Protein AF-A0A419JP33-F1 (afdb_monomer_lite)

Structure (mmCIF, N/CA/C/O backbone):
data_AF-A0A419JP33-F1
#
_entry.id   AF-A0A419JP33-F1
#
loop_
_atom_site.group_PDB
_atom_site.id
_atom_site.type_symbol
_atom_site.label_atom_id
_atom_site.label_alt_id
_atom_site.label_comp_id
_atom_site.label_asym_id
_atom_site.label_entity_id
_atom_site.label_seq_id
_atom_site.pdbx_PDB_ins_code
_atom_site.Cartn_x
_atom_site.Cartn_y
_atom_site.Cartn_z
_atom_site.occupancy
_atom_site.B_iso_or_equiv
_atom_site.auth_seq_id
_atom_site.auth_comp_id
_atom_site.auth_asym_id
_atom_site.auth_atom_id
_atom_site.pdbx_PDB_model_num
ATOM 1 N N . MET A 1 1 ? 6.841 -10.980 -19.764 1.00 73.62 1 MET A N 1
ATOM 2 C CA . MET A 1 1 ? 7.268 -9.786 -18.994 1.00 73.62 1 MET A CA 1
ATOM 3 C C . MET A 1 1 ? 8.722 -9.385 -19.244 1.00 73.62 1 MET A C 1
ATOM 5 O O . MET A 1 1 ? 8.957 -8.198 -19.384 1.00 73.62 1 MET A O 1
ATOM 9 N N . LYS A 1 2 ? 9.694 -10.314 -19.338 1.00 77.81 2 LYS A N 1
ATOM 10 C CA . LYS A 1 2 ? 11.111 -9.961 -19.594 1.00 77.81 2 LYS A CA 1
ATOM 11 C C . LYS A 1 2 ? 11.339 -9.274 -20.952 1.00 77.81 2 LYS A C 1
ATOM 13 O O . LYS A 1 2 ? 11.891 -8.186 -20.969 1.00 77.81 2 LYS A O 1
ATOM 18 N N . LYS A 1 3 ? 10.790 -9.842 -22.031 1.00 83.12 3 LYS A N 1
ATOM 19 C CA . LYS A 1 3 ? 10.846 -9.264 -23.385 1.00 83.12 3 LYS A CA 1
ATOM 20 C C . LYS A 1 3 ? 10.259 -7.842 -23.461 1.00 83.12 3 LYS A C 1
ATOM 22 O O . LYS A 1 3 ? 10.904 -6.937 -23.958 1.00 83.12 3 LYS A O 1
ATOM 27 N N . LEU A 1 4 ? 9.099 -7.622 -22.834 1.00 83.00 4 LEU A N 1
ATOM 28 C CA . LEU A 1 4 ? 8.471 -6.295 -22.724 1.00 83.00 4 LEU A CA 1
ATOM 29 C C . LEU A 1 4 ? 9.353 -5.278 -21.975 1.00 83.00 4 LEU A C 1
ATOM 31 O O . LEU A 1 4 ? 9.395 -4.103 -22.326 1.00 83.00 4 LEU A O 1
ATOM 35 N N . ALA A 1 5 ? 10.050 -5.712 -20.923 1.00 82.94 5 ALA A N 1
ATOM 36 C CA . ALA A 1 5 ? 10.972 -4.844 -20.198 1.00 82.94 5 ALA A CA 1
ATOM 37 C C . ALA A 1 5 ? 12.210 -4.486 -21.039 1.00 82.94 5 ALA A C 1
ATOM 39 O O . ALA A 1 5 ? 12.728 -3.384 -20.903 1.00 82.94 5 ALA A O 1
ATOM 40 N N . GLU A 1 6 ? 12.680 -5.390 -21.899 1.00 86.12 6 GLU A N 1
ATOM 41 C CA . GLU A 1 6 ? 13.789 -5.138 -22.829 1.00 86.12 6 GLU A CA 1
ATOM 42 C C . GLU A 1 6 ? 13.374 -4.170 -23.942 1.00 86.12 6 GLU A C 1
ATOM 44 O O . GLU A 1 6 ? 14.052 -3.164 -24.133 1.00 86.12 6 GLU A O 1
ATOM 49 N N . GLU A 1 7 ? 12.202 -4.369 -24.548 1.00 88.00 7 GLU A N 1
ATOM 50 C CA . GLU A 1 7 ? 11.619 -3.451 -25.541 1.00 88.00 7 GLU A CA 1
ATOM 51 C C . GLU A 1 7 ? 11.438 -2.031 -24.966 1.00 88.00 7 GLU A C 1
ATOM 53 O O . GLU A 1 7 ? 11.823 -1.038 -25.581 1.00 88.00 7 GLU A O 1
ATOM 58 N N . LEU A 1 8 ? 10.942 -1.905 -23.728 1.00 85.94 8 LEU A N 1
ATOM 59 C CA . LEU A 1 8 ? 10.843 -0.607 -23.043 1.00 85.94 8 LEU A CA 1
ATOM 60 C C . LEU A 1 8 ? 12.205 0.032 -22.766 1.00 85.94 8 LEU A C 1
ATOM 62 O O . LEU A 1 8 ? 12.307 1.256 -22.680 1.00 85.94 8 LEU A O 1
ATOM 66 N N . ARG A 1 9 ? 13.251 -0.777 -22.595 1.00 86.31 9 ARG A N 1
ATOM 67 C CA . ARG A 1 9 ? 14.611 -0.282 -22.393 1.00 86.31 9 ARG A CA 1
ATOM 68 C C . ARG A 1 9 ? 15.193 0.259 -23.694 1.00 86.31 9 ARG A C 1
ATOM 70 O O . ARG A 1 9 ? 15.829 1.307 -23.664 1.00 86.31 9 ARG A O 1
ATOM 77 N N . GLU A 1 10 ? 14.950 -0.431 -24.804 1.00 89.19 10 GLU A N 1
ATOM 78 C CA . GLU A 1 10 ? 15.350 -0.013 -26.154 1.00 89.19 10 GLU A CA 1
ATOM 79 C C . GLU A 1 10 ? 14.635 1.273 -26.589 1.00 89.19 10 GLU A C 1
ATOM 81 O O . GLU A 1 10 ? 15.250 2.147 -27.189 1.00 89.19 10 GLU A O 1
ATOM 86 N N . LEU A 1 11 ? 13.381 1.459 -26.166 1.00 89.62 11 LEU A N 1
ATOM 87 C CA . LEU A 1 11 ? 12.616 2.703 -26.334 1.00 89.62 11 LEU A CA 1
ATOM 88 C C . LEU A 1 11 ? 13.062 3.848 -25.394 1.00 89.62 11 LEU A C 1
ATOM 90 O O . LEU A 1 11 ? 12.425 4.899 -25.351 1.00 89.62 11 LEU A O 1
ATOM 94 N N . GLY A 1 12 ? 14.118 3.658 -24.594 1.00 88.31 12 GLY A N 1
ATOM 95 C CA . GLY A 1 12 ? 14.655 4.668 -23.671 1.00 88.31 12 GLY A CA 1
ATOM 96 C C . GLY A 1 12 ? 13.868 4.835 -22.363 1.00 88.31 12 GLY A C 1
ATOM 97 O O . GLY A 1 12 ? 14.210 5.665 -21.518 1.00 88.31 12 GLY A O 1
ATOM 98 N N . CYS A 1 13 ? 12.839 4.020 -22.125 1.00 86.62 13 CYS A N 1
ATOM 99 C CA . CYS A 1 13 ? 12.008 4.052 -20.921 1.00 86.62 13 CYS A CA 1
ATOM 100 C C . CYS A 1 13 ? 12.609 3.198 -19.787 1.00 86.62 13 CYS A C 1
ATOM 102 O O . CYS A 1 13 ? 11.973 2.294 -19.238 1.00 86.62 13 CYS A O 1
ATOM 104 N N . PHE A 1 14 ? 13.843 3.518 -19.383 1.00 88.00 14 PHE A N 1
ATOM 105 C CA . PHE A 1 14 ? 14.638 2.728 -18.430 1.00 88.00 14 PHE A CA 1
ATOM 106 C C . PHE A 1 14 ? 13.947 2.484 -17.076 1.00 88.00 14 PHE A C 1
ATOM 108 O O . PHE A 1 14 ? 14.027 1.385 -16.523 1.00 88.00 14 PHE A O 1
ATOM 115 N N . LYS A 1 15 ? 13.236 3.488 -16.539 1.00 86.44 15 LYS A N 1
ATOM 116 C CA . LYS A 1 15 ? 12.512 3.365 -15.259 1.00 86.44 15 LYS A CA 1
ATOM 117 C C . LYS A 1 15 ? 11.332 2.396 -15.359 1.00 86.44 15 LYS A C 1
ATOM 119 O O . LYS A 1 15 ? 11.159 1.562 -14.473 1.00 86.44 15 LYS A O 1
ATOM 124 N N . ALA A 1 16 ? 10.561 2.470 -16.443 1.00 86.19 16 ALA A N 1
ATOM 125 C CA . ALA A 1 16 ? 9.433 1.572 -16.681 1.00 86.19 16 ALA A CA 1
ATOM 126 C C . ALA A 1 16 ? 9.910 0.130 -16.914 1.00 86.19 16 ALA A C 1
ATOM 128 O O . ALA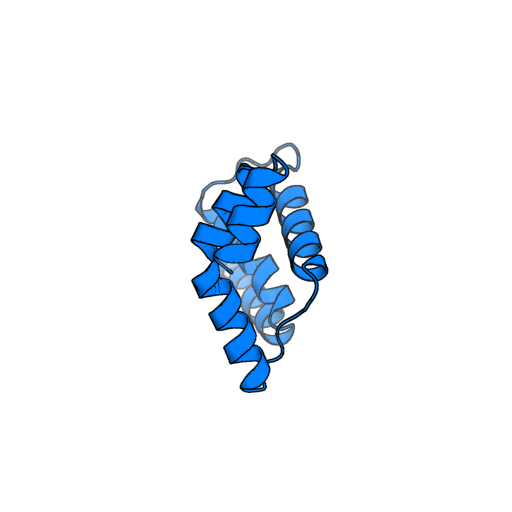 A 1 16 ? 9.378 -0.802 -16.313 1.00 86.19 16 ALA A O 1
ATOM 129 N N . ALA A 1 17 ? 10.977 -0.046 -17.699 1.00 86.25 17 ALA A N 1
ATOM 130 C CA . ALA A 1 17 ? 11.630 -1.335 -17.907 1.00 86.25 17 ALA A CA 1
ATOM 131 C C . ALA A 1 17 ? 12.079 -1.977 -16.581 1.00 86.25 17 ALA A C 1
ATOM 133 O O . ALA A 1 17 ? 11.781 -3.143 -16.309 1.00 86.25 17 ALA A O 1
ATOM 134 N N . SER A 1 18 ? 12.752 -1.202 -15.723 1.00 87.25 18 SER A N 1
ATOM 135 C CA . SER A 1 18 ? 13.198 -1.663 -14.402 1.00 87.25 18 SER A CA 1
ATOM 136 C C . SER A 1 18 ? 12.025 -2.041 -13.491 1.00 87.25 18 SER A C 1
ATOM 138 O O . SER A 1 18 ? 12.043 -3.094 -12.847 1.00 87.25 18 SER A O 1
ATOM 140 N N . PHE A 1 19 ? 10.964 -1.231 -13.488 1.00 86.44 19 PHE A N 1
ATOM 141 C CA . PHE A 1 19 ? 9.749 -1.504 -12.726 1.00 86.44 19 PHE A CA 1
ATOM 142 C C . PHE A 1 19 ? 9.089 -2.821 -13.158 1.00 86.44 19 PHE A C 1
ATOM 144 O O . PHE A 1 19 ? 8.861 -3.696 -12.324 1.00 86.44 19 PHE A O 1
ATOM 151 N N . ILE A 1 20 ? 8.854 -3.016 -14.459 1.00 85.69 20 ILE A N 1
ATOM 152 C CA . ILE A 1 20 ? 8.243 -4.248 -14.982 1.00 85.69 20 ILE A CA 1
ATOM 153 C C . ILE A 1 20 ? 9.113 -5.463 -14.679 1.00 85.69 20 ILE A C 1
ATOM 155 O O . ILE A 1 20 ? 8.592 -6.512 -14.301 1.00 85.69 20 ILE A O 1
ATOM 159 N N . ARG A 1 21 ? 10.438 -5.337 -14.798 1.00 86.12 21 ARG A N 1
ATOM 160 C CA . ARG A 1 21 ? 11.360 -6.429 -14.473 1.00 86.12 21 ARG A CA 1
ATOM 161 C C . ARG A 1 21 ? 11.252 -6.830 -13.001 1.00 86.12 21 ARG A C 1
ATOM 163 O O . ARG A 1 21 ? 11.132 -8.020 -12.713 1.00 86.12 21 ARG A O 1
ATOM 170 N N . THR A 1 22 ? 11.221 -5.848 -12.104 1.00 87.00 22 THR A N 1
ATOM 171 C CA . THR A 1 22 ? 11.190 -6.046 -10.645 1.00 87.00 22 THR A CA 1
ATOM 172 C C . THR A 1 22 ? 9.847 -6.596 -10.159 1.00 87.00 22 THR A C 1
ATOM 174 O O . THR A 1 22 ? 9.810 -7.554 -9.393 1.00 87.00 22 THR A O 1
ATOM 177 N N . TYR A 1 23 ? 8.732 -6.046 -10.643 1.00 84.25 23 TYR A N 1
ATOM 178 C CA . TYR A 1 23 ? 7.380 -6.382 -10.172 1.00 84.25 23 TYR A CA 1
ATOM 179 C C . TYR A 1 23 ? 6.630 -7.369 -11.082 1.00 84.25 23 TYR A C 1
ATOM 181 O O . TYR A 1 23 ? 5.424 -7.591 -10.925 1.00 84.25 23 TYR A O 1
ATOM 189 N N . SER A 1 24 ? 7.336 -7.997 -12.027 1.00 83.94 24 SER A N 1
ATOM 190 C CA . SER A 1 24 ? 6.771 -8.985 -12.955 1.00 83.94 24 SER A CA 1
ATOM 191 C C . SER A 1 24 ? 6.072 -10.136 -12.231 1.00 83.94 24 SER A C 1
ATOM 193 O O . SER A 1 24 ? 4.934 -10.459 -12.566 1.00 83.94 24 SER A O 1
ATOM 195 N N . ASN A 1 25 ? 6.708 -10.696 -11.200 1.00 83.38 25 ASN A N 1
ATOM 196 C CA . ASN A 1 25 ? 6.145 -11.790 -10.407 1.00 83.38 25 ASN A CA 1
ATOM 197 C C . ASN A 1 25 ? 4.835 -11.381 -9.721 1.00 83.38 25 ASN A C 1
ATOM 199 O O . ASN A 1 25 ? 3.849 -12.107 -9.789 1.00 83.38 25 ASN A O 1
ATOM 203 N N . THR A 1 26 ? 4.787 -10.187 -9.130 1.00 81.94 26 THR A N 1
ATOM 204 C CA . THR A 1 26 ? 3.583 -9.663 -8.471 1.00 81.94 26 THR A CA 1
ATOM 205 C C . THR A 1 26 ? 2.438 -9.464 -9.463 1.00 81.94 26 THR A C 1
ATOM 207 O O . THR A 1 26 ? 1.296 -9.818 -9.177 1.00 81.94 26 THR A O 1
ATOM 210 N N . THR A 1 27 ? 2.743 -8.954 -10.657 1.00 80.62 27 THR A N 1
ATOM 211 C CA . THR A 1 27 ? 1.752 -8.759 -11.727 1.00 80.62 27 THR A CA 1
ATOM 212 C C . THR A 1 27 ? 1.149 -10.094 -12.173 1.00 80.62 27 THR A C 1
ATOM 214 O O . THR A 1 27 ? -0.066 -10.210 -12.326 1.00 80.62 27 THR A O 1
ATOM 217 N N . VAL A 1 28 ? 1.983 -11.131 -12.310 1.00 84.81 28 VAL A N 1
ATOM 218 C CA . VAL A 1 28 ? 1.527 -12.494 -12.623 1.00 84.81 28 VAL A CA 1
ATOM 219 C C . VAL A 1 28 ? 0.658 -13.052 -11.495 1.00 84.81 28 VAL A C 1
ATOM 221 O O . VAL A 1 28 ? -0.382 -13.639 -11.774 1.00 84.81 28 VAL A O 1
ATOM 224 N N . THR A 1 29 ? 1.006 -12.815 -10.228 1.00 85.31 29 THR A N 1
ATOM 225 C CA . THR A 1 29 ? 0.175 -13.224 -9.084 1.00 85.31 29 THR A CA 1
ATOM 226 C C . THR A 1 29 ? -1.217 -12.599 -9.136 1.00 85.31 29 THR A C 1
ATOM 228 O O . THR A 1 29 ? -2.204 -13.307 -8.943 1.00 85.31 29 THR A O 1
ATOM 231 N N . PHE A 1 30 ? -1.332 -11.304 -9.446 1.00 81.44 30 PHE A N 1
ATOM 232 C CA . PHE A 1 30 ? -2.639 -10.660 -9.615 1.00 81.44 30 PHE A CA 1
ATOM 233 C C . PHE A 1 30 ? -3.444 -11.269 -10.767 1.00 81.44 30 PHE A C 1
ATOM 235 O O . PHE A 1 30 ? -4.634 -11.531 -10.595 1.00 81.44 30 PHE A O 1
ATOM 242 N N . ALA A 1 31 ? -2.801 -11.567 -11.899 1.00 84.62 31 ALA A N 1
ATOM 243 C CA . ALA A 1 31 ? -3.452 -12.241 -13.022 1.00 84.62 31 ALA A CA 1
ATOM 244 C C . ALA A 1 31 ? -3.944 -13.650 -12.641 1.00 84.62 31 ALA A C 1
ATOM 246 O O . ALA A 1 31 ? -5.083 -14.011 -12.927 1.00 84.62 31 ALA A O 1
ATOM 247 N N . VAL A 1 32 ? -3.130 -14.427 -11.920 1.00 86.69 32 VAL A N 1
ATOM 248 C CA . VAL A 1 32 ? -3.513 -15.756 -11.417 1.00 86.69 32 VAL A CA 1
ATOM 249 C C . VAL A 1 32 ? -4.683 -15.662 -10.437 1.00 86.69 32 VAL A C 1
ATOM 251 O O . VAL A 1 32 ? -5.601 -16.476 -10.497 1.00 86.69 32 VAL A O 1
ATOM 254 N N . LEU A 1 33 ? -4.683 -14.677 -9.536 1.00 84.69 33 LEU A N 1
ATOM 255 C CA . LEU A 1 33 ? -5.790 -14.459 -8.601 1.00 84.69 33 LEU A CA 1
ATOM 256 C C . LEU A 1 33 ? -7.084 -14.068 -9.326 1.00 84.69 33 LEU A C 1
ATOM 258 O O . LEU A 1 33 ? -8.149 -14.545 -8.936 1.00 84.69 33 LEU A O 1
ATOM 262 N N . ALA A 1 34 ? -6.989 -13.267 -10.390 1.00 84.00 34 ALA A N 1
ATOM 263 C CA . ALA A 1 34 ? -8.127 -12.923 -11.235 1.00 84.00 34 ALA A CA 1
ATOM 264 C C . ALA A 1 34 ? -8.711 -14.160 -11.940 1.00 84.00 34 ALA A C 1
ATOM 266 O O . ALA A 1 34 ? -9.921 -14.368 -11.904 1.00 84.00 34 ALA A O 1
ATOM 267 N N . VAL A 1 35 ? -7.859 -15.036 -12.491 1.00 87.62 35 VAL A N 1
ATOM 268 C CA . VAL A 1 35 ? -8.284 -16.318 -13.093 1.00 87.62 35 VAL A CA 1
ATOM 269 C C . VAL A 1 35 ? -8.926 -17.246 -12.056 1.00 87.62 35 VAL A C 1
ATOM 271 O O . VAL A 1 35 ? -9.897 -17.931 -12.357 1.00 87.62 35 VAL A O 1
ATOM 274 N N . LYS A 1 36 ? -8.450 -17.223 -10.805 1.00 88.31 36 LYS A N 1
ATOM 275 C CA . LYS A 1 36 ? -9.048 -17.956 -9.672 1.00 88.31 36 LYS A CA 1
ATOM 276 C C . LYS A 1 36 ? -10.373 -17.354 -9.172 1.00 88.31 36 LYS A C 1
ATOM 278 O O . LYS A 1 36 ? -10.835 -17.719 -8.093 1.00 88.31 36 LYS A O 1
ATOM 283 N N . GLY A 1 37 ? -10.970 -16.419 -9.911 1.00 82.81 37 GLY A N 1
ATOM 284 C CA . GLY A 1 37 ? -12.270 -15.829 -9.599 1.00 82.81 37 GLY A CA 1
ATOM 285 C C . GLY A 1 37 ? -12.233 -14.727 -8.539 1.00 82.81 37 GLY A C 1
ATOM 286 O O . GLY A 1 37 ? -13.291 -14.268 -8.108 1.00 82.81 37 GLY A O 1
ATOM 287 N N . ARG A 1 38 ? -11.051 -14.256 -8.105 1.00 80.50 38 ARG A N 1
ATOM 288 C CA . ARG A 1 38 ? -10.986 -13.069 -7.241 1.00 80.50 38 ARG A CA 1
ATOM 289 C C . ARG A 1 38 ? -11.190 -11.810 -8.073 1.00 80.50 38 ARG A C 1
ATOM 291 O O . ARG A 1 38 ? -10.522 -11.598 -9.081 1.00 80.50 38 ARG A O 1
ATOM 298 N N . LYS A 1 39 ? -12.068 -10.924 -7.605 1.00 75.81 39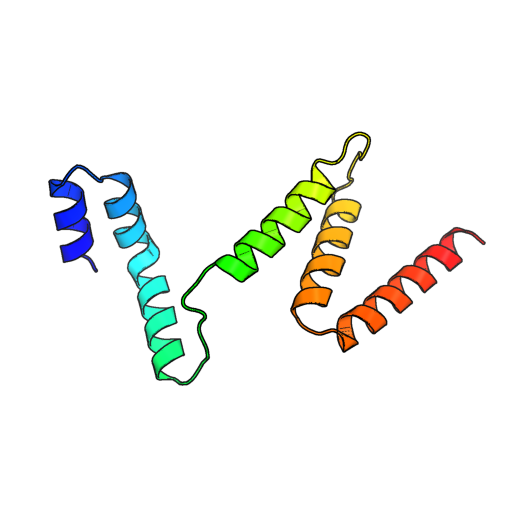 LYS A N 1
ATOM 299 C CA . LYS A 1 39 ? -12.313 -9.626 -8.240 1.00 75.81 39 LYS A CA 1
ATOM 300 C C . LYS A 1 39 ? -11.127 -8.691 -7.989 1.00 75.81 39 LYS A C 1
ATOM 302 O O . LYS A 1 39 ? -11.051 -8.045 -6.948 1.00 75.81 39 LYS A O 1
ATOM 307 N N . VAL A 1 40 ? -10.195 -8.637 -8.937 1.00 76.88 40 VAL A N 1
ATOM 308 C CA . VAL A 1 40 ? -9.091 -7.671 -8.928 1.00 76.88 40 VAL A CA 1
ATOM 309 C C . VAL A 1 40 ? -9.552 -6.413 -9.672 1.00 76.88 40 VAL A C 1
ATOM 311 O O . VAL A 1 40 ? -9.944 -6.513 -10.837 1.00 76.88 40 VAL A O 1
ATOM 314 N N . PRO A 1 41 ? -9.566 -5.234 -9.030 1.00 74.56 41 PRO A N 1
ATOM 315 C CA . PRO A 1 41 ? -9.942 -3.998 -9.703 1.00 74.56 41 PRO A CA 1
ATOM 316 C C . PRO A 1 41 ? -8.907 -3.641 -10.777 1.00 74.56 41 PRO A C 1
ATOM 318 O O . PRO A 1 41 ? -7.706 -3.672 -10.528 1.00 74.56 41 PRO A O 1
ATOM 321 N N . TRP A 1 42 ? -9.382 -3.286 -11.972 1.00 74.81 42 TRP A N 1
ATOM 322 C CA . TRP A 1 42 ? -8.527 -2.889 -13.099 1.00 74.81 42 TRP A CA 1
ATOM 323 C C . TRP A 1 42 ? -8.050 -1.430 -13.009 1.00 74.81 42 TRP A C 1
ATOM 325 O O . TRP A 1 42 ? -7.139 -1.041 -13.733 1.00 74.81 42 TRP A O 1
ATOM 335 N N . ASN A 1 43 ? -8.663 -0.622 -12.134 1.00 79.81 43 ASN A N 1
ATOM 336 C CA . ASN A 1 43 ? -8.322 0.783 -11.919 1.00 79.81 43 ASN A CA 1
ATOM 337 C C . ASN A 1 43 ? -7.852 1.044 -10.482 1.00 79.81 43 ASN A C 1
ATOM 339 O O . ASN A 1 43 ? -8.295 0.402 -9.529 1.00 79.81 43 ASN A O 1
ATOM 343 N N . SER A 1 44 ? -6.976 2.036 -10.338 1.00 80.50 44 SER A N 1
ATOM 344 C CA . SER A 1 44 ? -6.473 2.547 -9.060 1.00 80.50 44 SER A CA 1
ATOM 345 C C . SER A 1 44 ? -7.340 3.663 -8.471 1.00 80.50 44 SER A C 1
ATOM 347 O O . SER A 1 44 ? -7.052 4.120 -7.370 1.00 80.50 44 SER A O 1
ATOM 349 N N . ASN A 1 45 ? -8.432 4.068 -9.135 1.00 82.44 45 ASN A N 1
ATOM 350 C CA . ASN A 1 45 ? -9.262 5.224 -8.759 1.00 82.44 45 ASN A CA 1
ATOM 351 C C . ASN A 1 45 ? -9.712 5.207 -7.293 1.00 82.44 45 ASN A C 1
ATOM 353 O O . ASN A 1 45 ? -9.737 6.241 -6.628 1.00 82.44 45 ASN A O 1
ATOM 357 N N . LEU A 1 46 ? -10.098 4.034 -6.783 1.00 80.69 46 LEU A N 1
ATOM 358 C CA . LEU A 1 46 ? -10.523 3.895 -5.391 1.00 80.69 46 LEU A CA 1
ATOM 359 C C . LEU A 1 46 ? -9.367 4.189 -4.425 1.00 80.69 46 LEU A C 1
ATOM 361 O O . LEU A 1 46 ? -9.540 4.941 -3.469 1.00 80.69 46 LEU A O 1
ATOM 365 N N . ILE A 1 47 ? -8.189 3.634 -4.714 1.00 81.88 47 ILE A N 1
ATOM 366 C CA . ILE A 1 47 ? -6.973 3.815 -3.917 1.00 81.88 47 ILE A CA 1
ATOM 367 C C . ILE A 1 47 ? -6.478 5.261 -4.026 1.00 81.88 47 ILE A C 1
ATOM 369 O O . ILE A 1 47 ? -6.097 5.854 -3.025 1.00 81.88 47 ILE A O 1
ATOM 373 N N . GLU A 1 48 ? -6.531 5.871 -5.208 1.00 85.38 48 GLU A N 1
ATOM 374 C CA . GLU A 1 48 ? -6.131 7.266 -5.417 1.00 85.38 48 GLU A CA 1
ATOM 375 C C . GLU A 1 48 ? -7.016 8.243 -4.639 1.00 85.38 48 GLU A C 1
ATOM 377 O O . GLU A 1 48 ? -6.500 9.149 -3.981 1.00 85.38 48 GLU A O 1
ATOM 382 N N . ARG A 1 49 ? -8.342 8.040 -4.644 1.00 86.94 49 ARG A N 1
ATOM 383 C CA . ARG A 1 49 ? -9.261 8.849 -3.826 1.00 86.94 49 ARG A CA 1
ATOM 384 C C . ARG A 1 49 ? -8.991 8.673 -2.337 1.00 86.94 49 ARG A C 1
ATOM 386 O O . ARG A 1 49 ? -8.895 9.675 -1.630 1.00 86.94 49 ARG A O 1
ATOM 393 N N . LEU A 1 50 ? -8.820 7.428 -1.889 1.00 85.62 50 LEU A N 1
ATOM 394 C CA . LEU A 1 50 ? -8.473 7.089 -0.509 1.00 85.62 50 LEU A CA 1
ATOM 395 C C . LEU A 1 50 ? -7.186 7.806 -0.072 1.00 85.62 50 LEU A C 1
ATOM 397 O O . LEU A 1 50 ? -7.164 8.519 0.931 1.00 85.62 50 LEU A O 1
ATOM 401 N N . MET A 1 51 ? -6.123 7.675 -0.865 1.00 84.75 51 MET A N 1
ATOM 402 C CA . MET A 1 51 ? -4.835 8.314 -0.603 1.00 84.75 51 MET A CA 1
ATOM 403 C C . MET A 1 51 ? -4.938 9.841 -0.616 1.00 84.75 51 MET A C 1
ATOM 405 O O . MET A 1 51 ? -4.320 10.505 0.217 1.00 84.75 51 MET A O 1
ATOM 409 N N . GLY A 1 52 ? -5.750 10.412 -1.508 1.00 87.25 52 GLY A N 1
ATOM 410 C CA . GLY A 1 52 ? -6.036 11.844 -1.536 1.00 87.25 52 GLY A CA 1
ATOM 411 C C . GLY A 1 52 ? -6.762 12.332 -0.278 1.00 87.25 52 GLY A C 1
ATOM 412 O O . GLY A 1 52 ? -6.450 13.406 0.235 1.00 87.25 52 GLY A O 1
ATOM 413 N N . GLU A 1 53 ? -7.698 11.546 0.251 1.00 85.94 53 GLU A N 1
ATOM 414 C CA . GLU A 1 53 ? -8.426 11.842 1.489 1.00 85.94 53 GLU A CA 1
ATOM 415 C C . GLU A 1 53 ? -7.492 11.824 2.710 1.00 85.94 53 GLU A C 1
ATOM 417 O O . GLU A 1 53 ? -7.515 12.753 3.524 1.00 85.94 53 GLU A O 1
ATOM 422 N N . ILE A 1 54 ? -6.609 10.821 2.789 1.00 83.88 54 ILE A N 1
ATOM 423 C CA . ILE A 1 54 ? -5.561 10.729 3.816 1.00 83.88 54 ILE A CA 1
ATOM 424 C C . ILE A 1 54 ? -4.630 11.939 3.715 1.00 83.88 54 ILE A C 1
ATOM 426 O O . ILE A 1 54 ? -4.442 12.650 4.698 1.00 83.88 54 ILE A O 1
ATOM 430 N N . ALA A 1 55 ? -4.098 12.227 2.524 1.00 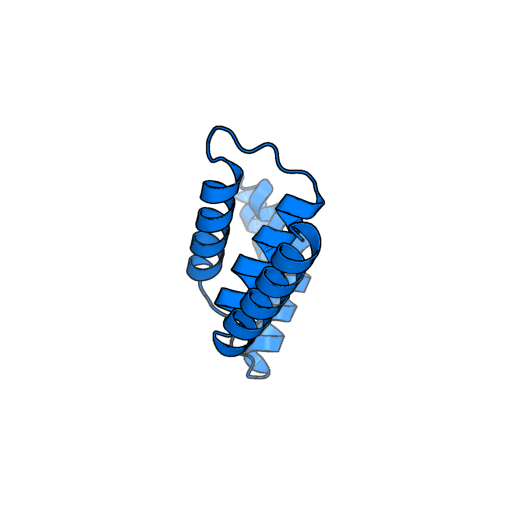84.44 55 ALA A N 1
ATOM 431 C CA . ALA A 1 55 ? -3.166 13.331 2.311 1.00 84.44 55 ALA A CA 1
ATOM 432 C C . ALA A 1 55 ? -3.772 14.697 2.666 1.00 84.44 55 ALA A C 1
ATOM 434 O O . ALA A 1 55 ? -3.089 15.539 3.244 1.00 84.44 55 ALA A O 1
ATOM 435 N N . LYS A 1 56 ? -5.054 14.929 2.353 1.00 84.81 56 LYS A N 1
ATOM 436 C CA . LYS A 1 56 ? -5.757 16.166 2.730 1.00 84.81 56 LYS A CA 1
ATOM 437 C C . LYS A 1 56 ? -5.847 16.330 4.247 1.00 84.81 56 LYS A C 1
ATOM 439 O O . LYS A 1 56 ? -5.618 17.426 4.750 1.00 84.81 56 LYS A O 1
ATOM 444 N N . ARG A 1 57 ? -6.155 15.252 4.977 1.00 78.50 57 ARG A N 1
ATOM 445 C CA . ARG A 1 57 ? -6.264 15.283 6.444 1.00 78.50 57 ARG A CA 1
ATOM 446 C C . ARG A 1 57 ? -4.910 15.417 7.119 1.00 78.50 57 ARG A C 1
ATOM 448 O O . ARG A 1 57 ? -4.789 16.166 8.077 1.00 78.50 57 ARG A O 1
ATOM 455 N N . THR A 1 58 ? -3.882 14.748 6.612 1.00 77.56 58 THR A N 1
ATOM 456 C CA . THR A 1 58 ? -2.547 14.803 7.217 1.00 77.56 58 THR A CA 1
ATOM 457 C C . THR A 1 58 ? -1.842 16.132 6.964 1.00 77.56 58 THR A C 1
ATOM 459 O O . THR A 1 58 ? -1.115 16.595 7.836 1.00 77.56 58 THR A O 1
ATOM 462 N N . LYS A 1 59 ? -2.098 16.778 5.817 1.00 78.75 59 LYS A N 1
ATOM 463 C CA . LYS A 1 59 ? -1.504 18.072 5.428 1.00 78.75 59 LYS A CA 1
ATOM 464 C C . LYS A 1 59 ? -2.299 19.299 5.883 1.00 78.75 59 LYS A C 1
ATOM 466 O O . LYS A 1 59 ? -1.925 20.422 5.544 1.00 78.75 59 LYS A O 1
ATOM 471 N N . HIS A 1 60 ? -3.404 19.119 6.602 1.00 77.31 60 HIS A N 1
ATOM 472 C CA . HIS A 1 60 ? -4.194 20.251 7.073 1.00 77.31 60 HIS A CA 1
ATOM 473 C C . HIS A 1 60 ? -3.363 21.112 8.040 1.00 77.31 60 HIS A C 1
ATOM 475 O O . HIS A 1 60 ? -2.717 20.586 8.951 1.00 77.31 60 HIS A O 1
ATOM 481 N N . LYS A 1 61 ? -3.364 22.441 7.841 1.00 51.34 61 LYS A N 1
ATOM 482 C CA . LYS A 1 61 ? -2.610 23.378 8.692 1.00 51.34 61 LYS A CA 1
ATOM 483 C C . LYS A 1 61 ? -2.998 23.174 10.164 1.00 51.34 61 LYS A C 1
ATOM 485 O O . LYS A 1 61 ? -4.175 22.967 10.460 1.00 51.34 61 LYS A O 1
ATOM 490 N N . TRP A 1 62 ? -1.997 23.274 11.044 1.00 56.50 62 TRP A N 1
ATOM 491 C CA . TRP A 1 62 ? -2.083 23.185 12.513 1.00 56.50 62 TRP A CA 1
ATOM 492 C C . TRP A 1 62 ? -2.162 21.788 13.140 1.00 56.50 62 TRP A C 1
ATOM 494 O O . TRP A 1 62 ? -2.306 21.688 14.356 1.00 56.50 62 TRP A O 1
ATOM 504 N N . MET A 1 63 ? -1.995 20.706 12.372 1.00 61.91 63 MET A N 1
ATOM 505 C CA . MET A 1 63 ? -1.969 19.362 12.958 1.00 61.91 63 MET A CA 1
ATOM 506 C C . MET A 1 63 ? -0.551 18.846 13.191 1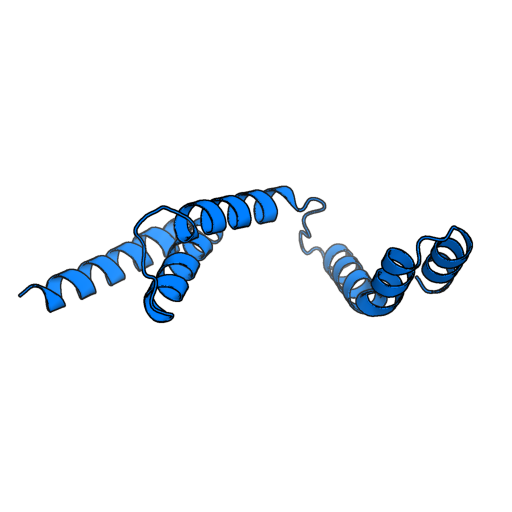.00 61.91 63 MET A C 1
ATOM 508 O O . MET A 1 63 ? 0.186 18.524 12.262 1.00 61.91 63 MET A O 1
ATOM 512 N N . ARG A 1 64 ? -0.177 18.748 14.471 1.00 62.19 64 ARG A N 1
ATOM 513 C CA . ARG A 1 64 ? 1.010 18.017 14.920 1.00 62.19 64 ARG A CA 1
ATOM 514 C C . ARG A 1 64 ? 0.599 16.574 15.195 1.00 62.19 64 ARG A C 1
ATOM 516 O O . ARG A 1 64 ? 0.105 16.255 16.273 1.00 62.19 64 ARG A O 1
ATOM 523 N N . TRP A 1 65 ? 0.780 15.710 14.205 1.00 68.88 65 TRP A N 1
ATOM 524 C CA . TRP A 1 65 ? 0.493 14.289 14.357 1.00 68.88 65 TRP A CA 1
ATOM 525 C C . TRP A 1 65 ? 1.617 13.595 15.116 1.00 68.88 65 TRP A C 1
ATOM 527 O O . TRP A 1 65 ? 2.760 13.570 14.666 1.00 68.88 65 TRP A O 1
ATOM 537 N N . THR A 1 66 ? 1.292 13.001 16.260 1.00 80.31 66 THR A N 1
ATOM 538 C CA . THR A 1 66 ? 2.102 11.906 16.800 1.00 80.31 66 THR A CA 1
ATOM 539 C C . THR A 1 66 ? 1.907 10.673 15.915 1.00 80.31 66 THR A C 1
ATOM 541 O O . THR A 1 66 ? 0.876 10.548 15.249 1.00 80.31 66 THR A O 1
ATOM 544 N N . THR A 1 67 ? 2.854 9.732 15.922 1.00 82.12 67 THR A N 1
ATOM 545 C CA . THR A 1 67 ? 2.735 8.463 15.178 1.00 82.12 67 THR A CA 1
ATOM 546 C C . THR A 1 67 ? 1.402 7.767 15.468 1.00 82.12 67 THR A C 1
ATOM 548 O O . THR A 1 67 ? 0.700 7.359 14.547 1.00 82.12 67 THR A O 1
ATOM 551 N N . LYS A 1 68 ? 0.977 7.767 16.740 1.00 79.88 68 LYS A N 1
ATOM 552 C CA . LYS A 1 68 ? -0.309 7.205 17.167 1.00 79.88 68 LYS A CA 1
ATOM 553 C C . LYS A 1 68 ? -1.520 7.931 16.572 1.00 79.88 68 LYS A C 1
ATOM 555 O O . LYS A 1 68 ? -2.497 7.290 16.188 1.00 79.88 68 LYS A O 1
ATOM 560 N N . GLY A 1 69 ? -1.465 9.259 16.477 1.00 78.06 69 GLY A N 1
ATOM 561 C CA . GLY A 1 69 ? -2.525 10.053 15.851 1.00 78.06 69 GLY A CA 1
ATOM 562 C C . GLY A 1 69 ? -2.663 9.767 14.354 1.00 78.06 69 GLY A C 1
ATOM 563 O O . GLY A 1 69 ? -3.779 9.673 13.847 1.00 78.06 69 GLY A O 1
ATOM 564 N N . LEU A 1 70 ? -1.538 9.557 13.665 1.00 81.88 70 LEU A N 1
ATOM 565 C CA . LEU A 1 70 ? -1.523 9.207 12.246 1.00 81.88 70 LEU A CA 1
ATOM 566 C C . LEU A 1 70 ? -2.082 7.798 11.993 1.00 81.88 70 LEU A C 1
ATOM 568 O O . LEU A 1 70 ? -2.933 7.639 11.120 1.00 81.88 70 LEU A O 1
ATOM 572 N N . GLU A 1 71 ? -1.654 6.808 12.784 1.00 83.25 71 GLU A N 1
ATOM 573 C CA . GLU A 1 71 ? -2.188 5.435 12.755 1.00 83.25 71 GLU A CA 1
ATOM 574 C C . GLU A 1 71 ? -3.703 5.421 12.960 1.00 83.25 71 GLU A C 1
ATOM 576 O O . GLU A 1 71 ? -4.439 4.805 12.200 1.00 83.25 71 GLU A O 1
ATOM 581 N N . THR A 1 72 ? -4.190 6.181 13.940 1.00 81.50 72 THR A N 1
ATOM 582 C CA . THR A 1 72 ? -5.624 6.229 14.245 1.00 81.50 72 THR A CA 1
ATOM 583 C C . THR A 1 72 ? -6.429 6.768 13.060 1.00 81.50 72 THR A C 1
ATOM 585 O O . THR A 1 72 ? -7.494 6.251 12.739 1.00 81.50 72 THR A O 1
ATOM 588 N N . ILE A 1 73 ? -5.928 7.793 12.366 1.00 81.81 73 ILE A N 1
ATOM 589 C CA . ILE A 1 73 ? -6.592 8.328 11.168 1.00 81.81 73 ILE A CA 1
ATOM 590 C C . ILE A 1 73 ? -6.562 7.335 10.024 1.00 81.81 73 ILE A C 1
ATOM 592 O O . ILE A 1 73 ? -7.560 7.186 9.321 1.00 81.81 73 ILE A O 1
ATOM 596 N N . TRP A 1 74 ? -5.429 6.670 9.838 1.00 82.69 74 TRP A N 1
ATOM 597 C CA . TRP A 1 74 ? -5.293 5.615 8.851 1.00 82.69 74 TRP A CA 1
ATOM 598 C C . TRP A 1 74 ? -6.340 4.516 9.075 1.00 82.69 74 TRP A C 1
ATOM 600 O O . TRP A 1 74 ? -7.079 4.187 8.147 1.00 82.69 74 TRP A O 1
ATOM 610 N N . ASP A 1 75 ? -6.493 4.049 10.315 1.00 82.31 75 ASP A N 1
ATOM 611 C CA . ASP A 1 75 ? -7.470 3.026 10.691 1.00 82.31 75 ASP A CA 1
ATOM 612 C C . ASP A 1 75 ? -8.914 3.488 10.454 1.00 82.31 75 ASP A C 1
ATOM 614 O O . ASP A 1 75 ? -9.685 2.780 9.808 1.00 82.31 75 ASP A O 1
ATOM 618 N N . ILE A 1 76 ? -9.280 4.703 10.889 1.00 78.50 76 ILE A N 1
ATOM 619 C CA . ILE A 1 76 ? -10.624 5.272 10.658 1.00 78.50 76 ILE A CA 1
ATOM 620 C C . ILE A 1 76 ? -10.971 5.253 9.167 1.00 78.50 76 ILE A C 1
ATOM 622 O O . ILE A 1 76 ? -12.090 4.901 8.785 1.00 78.50 76 ILE A O 1
ATOM 626 N N . ILE A 1 77 ? -10.028 5.672 8.322 1.00 79.69 77 ILE A N 1
ATOM 627 C CA . ILE A 1 77 ? -10.268 5.808 6.888 1.00 79.69 77 ILE A CA 1
ATOM 628 C C . ILE A 1 77 ? -10.308 4.428 6.230 1.00 79.69 77 ILE A C 1
ATOM 630 O O . ILE A 1 77 ? -11.224 4.168 5.457 1.00 79.69 77 ILE A O 1
ATOM 634 N N . LEU A 1 78 ? -9.383 3.522 6.551 1.00 78.31 78 LEU A N 1
ATOM 635 C CA . LEU A 1 78 ? -9.388 2.176 5.977 1.00 78.31 78 LEU A CA 1
ATOM 636 C C . LEU A 1 78 ? -10.641 1.387 6.350 1.00 78.31 78 LEU A C 1
ATOM 638 O O . LEU A 1 78 ? -11.259 0.780 5.479 1.00 78.31 78 LEU A O 1
ATOM 642 N N . ILE A 1 79 ? -11.044 1.423 7.620 1.0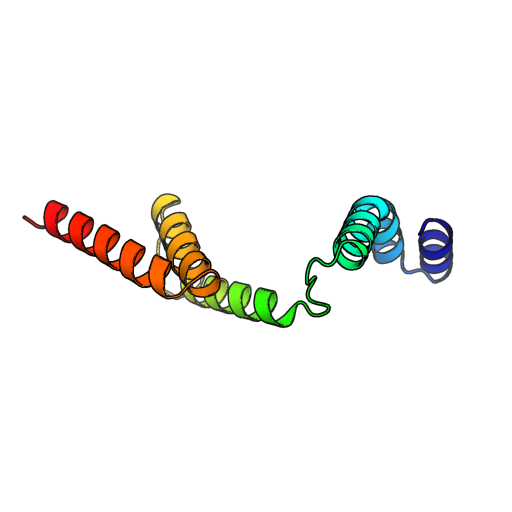0 78.88 79 ILE A N 1
ATOM 643 C CA . ILE A 1 79 ? -12.214 0.678 8.093 1.00 78.88 79 ILE A CA 1
ATOM 644 C C . ILE A 1 79 ? -13.479 1.161 7.370 1.00 78.88 79 ILE A C 1
ATOM 646 O O . ILE A 1 79 ? -14.285 0.333 6.944 1.00 78.88 79 ILE A O 1
ATOM 650 N N . ARG A 1 80 ? -13.607 2.474 7.128 1.00 72.94 80 ARG A N 1
ATOM 651 C CA . ARG A 1 80 ? -14.709 3.055 6.342 1.00 72.94 80 ARG A CA 1
ATOM 652 C C . ARG A 1 80 ? -14.803 2.484 4.925 1.00 72.94 80 ARG A C 1
ATOM 654 O O . ARG A 1 80 ? -15.901 2.323 4.409 1.00 72.94 80 ARG A O 1
ATOM 661 N N . TYR A 1 81 ? -13.669 2.192 4.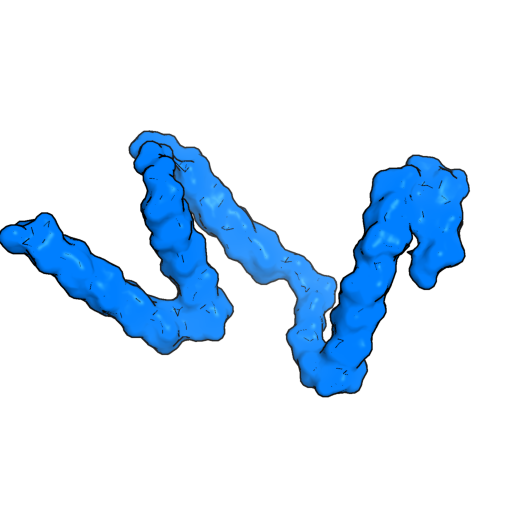293 1.00 69.62 81 TYR A N 1
ATOM 662 C CA . TYR A 1 81 ? -13.630 1.661 2.927 1.00 69.62 81 TYR A CA 1
ATOM 663 C C . TYR A 1 81 ? -13.791 0.136 2.858 1.00 69.62 81 TYR A C 1
ATOM 665 O O . TYR A 1 81 ? -14.114 -0.383 1.792 1.00 69.62 81 TYR A O 1
ATOM 673 N N . ILE A 1 82 ? -13.566 -0.582 3.963 1.00 70.19 82 ILE A N 1
ATOM 674 C CA . ILE A 1 82 ? -13.682 -2.046 4.022 1.00 70.19 82 ILE A CA 1
ATOM 675 C C . ILE A 1 82 ? -15.118 -2.472 4.352 1.00 70.19 82 ILE A C 1
ATOM 677 O O . ILE A 1 82 ? -15.629 -3.399 3.727 1.00 70.19 82 ILE A O 1
ATOM 681 N N . SER A 1 83 ? -15.784 -1.807 5.304 1.00 68.56 83 SER A N 1
ATOM 682 C CA . SER A 1 83 ? -17.194 -2.072 5.623 1.00 68.56 83 SER A CA 1
ATOM 683 C C . SER A 1 83 ? -17.790 -0.985 6.520 1.00 68.56 83 SER A C 1
ATOM 685 O O . SER A 1 83 ? -17.191 -0.624 7.536 1.00 68.56 83 SER A O 1
ATOM 687 N N . GLU A 1 84 ? -19.008 -0.550 6.213 1.00 63.38 84 GLU A N 1
ATOM 688 C CA . GLU A 1 84 ? -19.737 0.459 6.994 1.00 63.38 84 GLU A CA 1
ATOM 689 C C . GLU A 1 84 ? -20.069 -0.022 8.422 1.00 63.38 84 GLU A C 1
ATOM 691 O O . GLU A 1 84 ? -19.956 0.732 9.386 1.00 63.38 84 GLU A O 1
ATOM 696 N N . GLU A 1 85 ? -20.359 -1.315 8.586 1.00 66.94 85 GLU A N 1
ATOM 697 C CA . GLU A 1 85 ? -20.647 -1.932 9.886 1.00 66.94 85 GLU A CA 1
ATOM 698 C C . GLU A 1 85 ? -19.422 -1.930 10.822 1.00 66.94 85 GLU A C 1
ATOM 700 O O . GLU A 1 85 ? -19.510 -1.512 11.982 1.00 66.94 85 GLU A O 1
ATOM 705 N N . SER A 1 86 ? -18.239 -2.299 10.311 1.00 63.47 86 SER A N 1
ATOM 706 C CA . SER A 1 86 ? -16.999 -2.229 11.103 1.00 63.47 86 SER A CA 1
ATOM 707 C C . SER A 1 86 ? -16.598 -0.787 11.422 1.00 63.47 86 SER A C 1
ATOM 709 O O . SER A 1 86 ? -15.959 -0.547 12.448 1.00 63.47 86 SER A O 1
ATOM 711 N N . TYR A 1 87 ? -16.977 0.178 10.578 1.00 65.06 87 TYR A N 1
ATOM 712 C CA . TYR A 1 87 ? -16.704 1.597 10.799 1.00 65.06 87 TYR A CA 1
ATOM 713 C C . TYR A 1 87 ? -17.482 2.154 11.990 1.00 65.06 87 TYR A C 1
ATOM 715 O O . TYR A 1 87 ? -16.878 2.764 12.876 1.00 65.06 87 TYR A O 1
ATOM 723 N N . GLU A 1 88 ? -18.787 1.891 12.071 1.00 66.25 88 GLU A N 1
ATOM 724 C CA . GLU A 1 88 ? -19.596 2.341 13.209 1.00 66.25 88 GLU A CA 1
ATOM 725 C C . GLU A 1 88 ? -19.172 1.656 14.519 1.00 66.25 88 GLU A C 1
ATOM 727 O O . GLU A 1 88 ? -19.051 2.310 15.564 1.00 66.25 88 GLU A O 1
ATOM 732 N N . LEU A 1 89 ? -18.810 0.367 14.467 1.00 71.38 89 LEU A N 1
ATOM 733 C CA . LEU A 1 89 ? -18.263 -0.337 15.627 1.00 71.38 89 LEU A CA 1
ATOM 734 C C . LEU A 1 89 ? -16.933 0.279 16.096 1.00 71.38 89 LEU A C 1
ATOM 736 O O . LEU A 1 89 ? -16.758 0.537 17.291 1.00 71.38 89 LEU A O 1
ATOM 740 N N . PHE A 1 90 ? -16.006 0.558 15.179 1.00 70.56 90 PHE A N 1
ATOM 741 C CA . PHE A 1 90 ? -14.711 1.162 15.502 1.00 70.56 90 PHE A CA 1
ATOM 742 C C . PHE A 1 90 ? -14.858 2.580 16.072 1.00 70.56 90 PHE A C 1
ATOM 744 O O . PHE A 1 90 ? -14.283 2.905 17.115 1.00 70.56 90 PHE A O 1
ATOM 751 N N . LYS A 1 91 ? -15.703 3.403 15.448 1.00 68.38 91 LYS A N 1
ATOM 752 C CA . LYS A 1 91 ? -16.025 4.761 15.900 1.00 68.38 91 LYS A CA 1
ATOM 753 C C . LYS A 1 91 ? -16.614 4.763 17.311 1.00 68.38 91 LYS A C 1
ATOM 755 O O . LYS A 1 91 ? -16.187 5.558 18.149 1.00 68.38 91 LYS A O 1
ATOM 760 N N . SER A 1 92 ? -17.537 3.845 17.611 1.00 73.81 92 SER A N 1
ATOM 761 C CA . SER A 1 92 ? -18.131 3.721 18.950 1.00 73.81 92 SER A CA 1
ATOM 762 C C . SER A 1 92 ? -17.097 3.352 20.029 1.00 73.81 92 SER A C 1
ATOM 764 O O . SER A 1 92 ? -17.138 3.897 21.137 1.00 73.81 92 SER A O 1
ATOM 766 N N . ARG A 1 93 ? -16.122 2.489 19.704 1.00 77.62 93 ARG A N 1
ATOM 767 C CA . ARG A 1 93 ? -15.015 2.109 20.601 1.00 77.62 93 ARG A CA 1
ATOM 768 C C . ARG A 1 93 ? -14.065 3.275 20.868 1.00 77.62 93 ARG A C 1
ATOM 770 O O . ARG A 1 93 ? -13.762 3.548 22.029 1.00 77.62 93 ARG A O 1
ATOM 777 N N . MET A 1 94 ? -13.661 4.000 19.825 1.00 70.56 94 MET A N 1
ATOM 778 C CA . MET A 1 94 ? -12.831 5.201 19.968 1.00 70.56 94 MET A CA 1
ATOM 779 C C . MET A 1 94 ? -13.516 6.283 20.812 1.00 70.56 94 MET A C 1
ATOM 781 O O . MET A 1 94 ? -12.898 6.871 21.699 1.00 70.56 94 MET A O 1
ATOM 785 N N . MET A 1 95 ? -14.809 6.523 20.575 1.00 70.88 95 MET A N 1
ATOM 786 C CA . MET A 1 95 ? -15.607 7.491 21.337 1.00 70.88 95 MET A CA 1
ATOM 787 C C . MET A 1 95 ? -15.730 7.105 22.818 1.00 70.88 95 MET A C 1
ATOM 789 O O . MET A 1 95 ? -15.699 7.982 23.682 1.00 70.88 95 MET A O 1
ATOM 793 N N . LYS A 1 96 ? -15.836 5.805 23.133 1.00 69.94 96 LYS A N 1
ATOM 794 C CA . LYS A 1 96 ? -15.821 5.310 24.520 1.00 69.94 96 LYS A CA 1
ATOM 795 C C . LYS A 1 96 ? -14.472 5.545 25.202 1.00 69.94 96 LYS A C 1
ATOM 797 O O . LYS A 1 96 ? -14.465 6.040 26.322 1.00 69.94 96 LYS A O 1
ATOM 802 N N . GLN A 1 97 ? -13.351 5.263 24.536 1.00 61.31 97 GLN A N 1
ATOM 803 C CA . GLN A 1 97 ? -12.018 5.536 25.093 1.00 61.31 97 GLN A CA 1
ATOM 804 C C . GLN A 1 97 ? -11.808 7.028 25.382 1.00 61.31 97 GLN A C 1
ATOM 806 O O . GLN A 1 97 ? -11.367 7.382 26.468 1.00 61.31 97 GLN A O 1
ATOM 811 N N . LEU A 1 98 ? -12.203 7.915 24.466 1.00 56.16 98 LEU A N 1
ATOM 812 C CA . LEU A 1 98 ? -12.097 9.369 24.655 1.00 56.16 98 LEU A CA 1
ATOM 813 C C . LEU A 1 98 ? -12.929 9.908 25.829 1.00 56.16 98 LEU A C 1
ATOM 815 O O . LEU A 1 98 ? -12.526 10.891 26.448 1.00 56.16 98 LEU A O 1
ATOM 819 N N . LYS A 1 99 ? -14.068 9.279 26.150 1.00 54.72 99 LYS A N 1
ATOM 820 C CA . LYS A 1 99 ? -14.872 9.630 27.333 1.00 54.72 99 LYS A CA 1
ATOM 821 C C . LYS A 1 99 ? -14.211 9.204 28.645 1.00 54.72 99 LYS A C 1
ATOM 823 O O . LYS A 1 99 ? -14.369 9.906 29.632 1.00 54.72 99 LYS A O 1
ATOM 828 N N . ILE A 1 100 ? -13.459 8.104 28.648 1.00 52.69 100 ILE A N 1
ATOM 829 C CA . ILE A 1 100 ? -12.760 7.601 29.843 1.00 52.69 100 ILE A CA 1
ATOM 830 C C . ILE A 1 100 ? -11.565 8.498 30.212 1.00 52.69 100 ILE A C 1
ATOM 832 O O . ILE A 1 100 ? -11.267 8.652 31.385 1.00 52.69 100 ILE A O 1
ATOM 836 N N . TYR A 1 101 ? -10.922 9.147 29.236 1.00 44.41 101 TYR A N 1
ATOM 837 C CA . TYR A 1 101 ? -9.802 10.076 29.475 1.00 44.41 101 TYR A CA 1
ATOM 838 C C . TYR A 1 101 ? -10.221 11.525 29.793 1.00 44.41 101 TYR A C 1
ATOM 840 O O . TYR A 1 101 ? -9.357 12.367 30.027 1.00 44.41 101 TYR A O 1
ATOM 848 N N . LYS A 1 102 ? -11.523 11.841 29.758 1.00 44.00 102 LYS A N 1
ATOM 849 C CA . LYS A 1 102 ? -12.076 13.170 30.090 1.00 44.00 102 LYS A CA 1
ATOM 850 C C . LYS A 1 102 ? -12.890 13.191 31.395 1.00 44.00 102 LYS A C 1
ATOM 852 O O . LYS A 1 102 ? -13.503 14.218 31.680 1.00 44.00 102 LYS A O 1
ATOM 857 N N . GLY A 1 103 ? -12.934 12.073 32.121 1.00 38.34 103 GLY A N 1
ATOM 858 C CA . GLY A 1 103 ? -13.548 11.954 33.446 1.00 38.34 103 GLY A CA 1
ATOM 859 C C . GLY A 1 103 ? -12.518 12.100 34.550 1.00 38.34 103 GLY A C 1
ATOM 860 O O . GLY A 1 103 ? -11.375 11.645 34.326 1.00 38.34 103 GLY A O 1
#

pLDDT: mean 77.42, std 10.75, range [38.34, 89.62]

Foldseek 3Di:
DLVVLVVCVVVVVPVVSVVCVVCVVVVVVLVVVVVVVDDDDPDCVVVVVLVVVLCCVVPPPPDDDDPVNSVLVVCLSVLVVVDPVSNVVSVVVVVVVVVVVVD

Radius of gyration: 20.46 Å; chains: 1; bounding box: 36×41×60 Å

Sequence (103 aa):
MKKLAEELRELGCFKAASFIRTYSNTTVTFAVLAVKGRKVPWNSNLIERLMGEIAKRTKHKWMRWTTKGLETIWDIILIRYISEESYELFKSRMMKQLKIYKG

Secondary structure (DSSP, 8-state):
-HHHHHHHHHTT-HHHHHHHHHHHHHHHHHHHHHHTT----S--HHHHHHHHHHHHHHTSTT----HHHHHHHHHHHHHHHH-HHHHHHHHHHHHHHHHHTT-